Protein AF-A0A0B8PD62-F1 (afdb_monomer)

InterPro domains:
  IPR036866 Ribonuclease Z/Hydroxyacylglutathione hydrolase-like [G3DSA:3.60.15.10] (1-89)

Secondary structure (DSSP, 8-state):
--HHHHHHHHHHTT-SSB---S-SSS--SSS-TTHHHHHHHHHHHHTT--B--PPTT----SSS--GGGGS-THHHHHT-SSSSTTSSS--

Organism: NCBI:txid1481914

Foldseek 3Di:
DQLLVLLVVCVVVVHQADEDDPADPDDPDDDDRCVSVVVNLVNCVVVVHHYFAADPPDDADPPCGDPNRSDSVVVVVVVDDPDPVVPPPDD

pLDDT: mean 87.22, std 15.07, range [41.88, 98.62]

Solvent-accessible surface area (backbone atoms only — not comparable to full-atom values): 6006 Å² total; per-residue (Å²): 130,58,41,58,56,52,49,48,52,40,58,77,68,65,56,82,64,45,70,84,73,99,65,77,80,70,92,84,65,93,64,64,70,58,54,58,56,55,43,29,50,53,43,20,61,79,66,76,44,50,58,38,44,56,59,93,91,57,87,80,54,89,86,67,70,54,76,75,25,61,42,72,62,70,64,59,61,68,72,63,84,72,86,75,74,74,72,82,81,79,131

Nearest PDB structures (foldseek):
  1iv0-assembly1_A  TM=4.648E-01  e=3.394E+00  Thermus thermophilus
  8tpu-assembly1_SP  TM=5.152E-01  e=7.096E+00  Plasmodium falciparum 3D7
  8tom-assembly1_L  TM=2.886E-01  e=7.096E+00  Escherichia coli K-12
  8ag4-assembly1_B  TM=3.473E-01  e=7.588E+00  Homo sapiens

Structure (mmCIF, N/CA/C/O backbone):
data_AF-A0A0B8PD62-F1
#
_entry.id   AF-A0A0B8PD62-F1
#
loop_
_atom_site.group_PDB
_atom_site.id
_atom_site.type_symbol
_atom_site.label_atom_id
_atom_site.label_alt_id
_atom_site.label_comp_id
_atom_site.label_asym_id
_atom_site.label_entity_id
_atom_site.label_seq_id
_atom_site.pdbx_PDB_ins_code
_atom_site.Cartn_x
_atom_site.Cartn_y
_atom_site.Cartn_z
_atom_site.occupancy
_atom_site.B_iso_or_equiv
_atom_site.auth_seq_id
_atom_site.auth_comp_id
_atom_site.auth_asym_id
_atom_site.auth_atom_id
_atom_site.pdbx_PDB_model_num
ATOM 1 N N . MET A 1 1 ? 12.016 -2.554 2.598 1.00 89.50 1 MET A N 1
ATOM 2 C CA . MET A 1 1 ? 11.231 -3.398 3.527 1.00 89.50 1 MET A CA 1
ATOM 3 C C . MET A 1 1 ? 10.480 -4.413 2.685 1.00 89.50 1 MET A C 1
ATOM 5 O O . MET A 1 1 ? 10.050 -4.029 1.604 1.00 89.50 1 MET A O 1
ATOM 9 N N . MET A 1 2 ? 10.370 -5.674 3.114 1.00 95.44 2 MET A N 1
ATOM 10 C CA . MET A 1 2 ? 9.572 -6.655 2.364 1.00 95.44 2 MET A CA 1
ATOM 11 C C . MET A 1 2 ? 8.076 -6.306 2.453 1.00 95.44 2 MET A C 1
ATOM 13 O O . MET A 1 2 ? 7.658 -5.794 3.497 1.00 95.44 2 MET A O 1
ATOM 17 N N . PRO A 1 3 ? 7.259 -6.601 1.426 1.00 97.12 3 PRO A N 1
ATOM 18 C CA . PRO A 1 3 ? 5.828 -6.287 1.426 1.00 97.12 3 PRO A CA 1
ATOM 19 C C . PRO A 1 3 ? 5.086 -6.764 2.683 1.00 97.12 3 PRO A C 1
ATOM 21 O O . PRO A 1 3 ? 4.328 -6.012 3.293 1.00 97.12 3 PRO A O 1
ATOM 24 N N . GLU A 1 4 ? 5.368 -7.984 3.138 1.00 98.31 4 GLU A N 1
ATOM 25 C CA . GLU A 1 4 ? 4.744 -8.584 4.319 1.00 98.31 4 GLU A CA 1
ATOM 26 C C . GLU A 1 4 ? 5.119 -7.835 5.608 1.00 98.31 4 GLU A C 1
ATOM 28 O O . GLU A 1 4 ? 4.294 -7.677 6.508 1.00 98.31 4 GLU A O 1
ATOM 33 N N . GLN A 1 5 ? 6.355 -7.333 5.687 1.00 98.25 5 GLN A N 1
ATOM 34 C CA . GLN A 1 5 ? 6.824 -6.521 6.812 1.00 98.25 5 GLN A CA 1
ATOM 35 C C . GLN A 1 5 ? 6.168 -5.136 6.806 1.00 98.25 5 GLN A C 1
ATOM 37 O O . GLN A 1 5 ? 5.856 -4.610 7.869 1.00 98.25 5 GLN A O 1
ATOM 42 N N . SER A 1 6 ? 5.913 -4.555 5.630 1.00 98.06 6 SER A N 1
ATOM 43 C CA . SER A 1 6 ? 5.185 -3.285 5.519 1.00 98.06 6 SER A CA 1
ATOM 44 C C . SER A 1 6 ? 3.728 -3.420 5.959 1.00 98.06 6 SER A C 1
ATOM 46 O O . SER A 1 6 ? 3.224 -2.546 6.663 1.00 98.06 6 SER A O 1
ATOM 48 N N . VAL A 1 7 ? 3.076 -4.541 5.631 1.00 98.38 7 VAL A N 1
ATOM 49 C CA . VAL A 1 7 ? 1.740 -4.866 6.158 1.00 98.38 7 VAL A CA 1
ATOM 50 C C . VAL A 1 7 ? 1.778 -5.041 7.678 1.00 98.38 7 VAL A C 1
ATOM 52 O O . VAL A 1 7 ? 0.908 -4.518 8.371 1.00 98.38 7 VAL A O 1
ATOM 55 N N . GLN A 1 8 ? 2.795 -5.719 8.220 1.00 98.50 8 GLN A N 1
ATOM 56 C CA . GLN A 1 8 ? 2.960 -5.837 9.673 1.00 98.50 8 GLN A CA 1
ATOM 57 C C . GLN A 1 8 ? 3.123 -4.463 10.339 1.00 98.50 8 GLN A C 1
ATOM 59 O O . GLN A 1 8 ? 2.412 -4.164 11.292 1.00 98.50 8 GLN A O 1
ATOM 64 N N . ALA A 1 9 ? 3.978 -3.596 9.795 1.00 98.44 9 ALA A N 1
ATOM 65 C CA . ALA A 1 9 ? 4.183 -2.251 10.326 1.00 98.44 9 ALA A CA 1
ATOM 66 C C .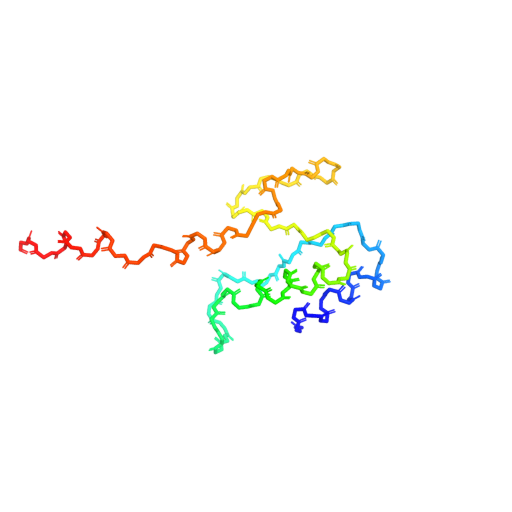 ALA A 1 9 ? 2.887 -1.418 10.323 1.00 98.44 9 ALA A C 1
ATOM 68 O O . ALA A 1 9 ? 2.619 -0.684 11.271 1.00 98.44 9 ALA A O 1
ATOM 69 N N . HIS A 1 10 ? 2.048 -1.553 9.291 1.00 98.38 10 HIS A N 1
ATOM 70 C CA . HIS A 1 10 ? 0.733 -0.911 9.253 1.00 98.38 10 HIS A CA 1
ATOM 71 C C . HIS A 1 10 ? -0.182 -1.368 10.405 1.00 98.38 10 HIS A C 1
ATOM 73 O O . HIS A 1 10 ? -0.843 -0.534 11.032 1.00 98.38 10 HIS A O 1
ATOM 79 N N . ILE A 1 11 ? -0.197 -2.674 10.699 1.00 98.44 11 ILE A N 1
ATOM 80 C CA . ILE A 1 11 ? -0.966 -3.258 11.809 1.00 98.44 11 ILE A CA 1
ATOM 81 C C . ILE A 1 11 ? -0.441 -2.742 13.151 1.00 98.44 11 ILE A C 1
ATOM 83 O O . ILE A 1 11 ? -1.229 -2.302 13.989 1.00 98.44 11 ILE A O 1
ATOM 87 N N . ASP A 1 12 ? 0.880 -2.738 13.337 1.00 98.62 12 ASP A N 1
ATOM 88 C CA . ASP A 1 12 ? 1.525 -2.284 14.574 1.00 98.62 12 ASP A CA 1
ATOM 89 C C . ASP A 1 12 ? 1.200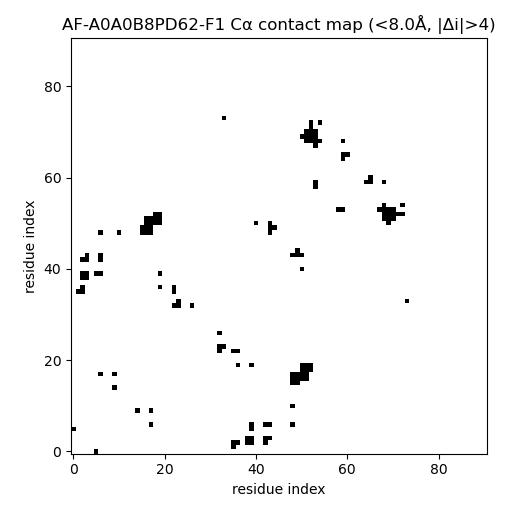 -0.810 14.872 1.00 98.62 12 ASP A C 1
ATOM 91 O O . ASP A 1 12 ? 0.971 -0.426 16.021 1.00 98.62 12 ASP A O 1
ATOM 95 N N . LEU A 1 13 ? 1.097 0.010 13.821 1.00 98.12 13 LEU A N 1
ATOM 96 C CA . LEU A 1 13 ? 0.712 1.421 13.898 1.00 98.12 13 LEU A CA 1
ATOM 97 C C . LEU A 1 13 ? -0.802 1.652 14.011 1.00 98.12 13 LEU A C 1
ATOM 99 O O . LEU A 1 13 ? -1.230 2.801 14.129 1.00 98.12 13 LEU A O 1
ATOM 103 N N . LYS A 1 14 ? -1.618 0.589 13.989 1.00 97.94 14 LYS A N 1
ATOM 104 C CA . LYS A 1 14 ? -3.090 0.654 14.022 1.00 97.94 14 LYS A CA 1
ATOM 105 C C . LYS A 1 14 ? -3.659 1.552 12.917 1.00 97.94 14 LYS A C 1
ATOM 107 O O . LYS A 1 14 ? -4.580 2.340 13.148 1.00 97.94 14 LYS A O 1
ATOM 112 N N . GLY A 1 15 ? -3.078 1.464 11.721 1.00 95.75 15 GLY A N 1
ATOM 113 C CA . GLY A 1 15 ? -3.549 2.218 10.566 1.00 95.75 15 GLY A CA 1
ATOM 114 C C . GLY A 1 15 ? -4.966 1.809 10.147 1.00 95.75 15 GLY A C 1
ATOM 115 O O . GLY A 1 15 ? -5.403 0.689 10.392 1.00 95.75 15 GLY A O 1
ATOM 116 N N . LYS A 1 16 ? -5.695 2.734 9.509 1.00 94.31 16 LYS A N 1
ATOM 117 C CA . LYS A 1 16 ? -7.045 2.462 8.975 1.00 94.31 16 LYS A CA 1
ATOM 118 C C . LYS A 1 16 ? -7.010 1.874 7.565 1.00 94.31 16 LYS A C 1
ATOM 120 O O . LYS A 1 16 ? -7.728 0.928 7.280 1.00 94.31 16 LYS A O 1
ATOM 125 N N . ALA A 1 17 ? -6.168 2.443 6.705 1.00 94.62 17 ALA A N 1
ATOM 126 C CA . ALA A 1 17 ? -5.926 1.976 5.347 1.00 94.62 17 ALA A CA 1
ATOM 127 C C . ALA A 1 17 ? -4.433 2.085 5.020 1.00 94.62 17 ALA A C 1
ATOM 129 O O . ALA A 1 17 ? -3.739 2.967 5.535 1.00 94.62 17 ALA A O 1
ATOM 130 N N . MET A 1 18 ? -3.935 1.171 4.194 1.00 95.94 18 MET A N 1
ATOM 131 C CA . MET A 1 18 ? -2.537 1.089 3.791 1.00 95.94 18 MET A CA 1
ATOM 132 C C . MET A 1 18 ? -2.393 1.512 2.332 1.00 95.94 18 MET A C 1
ATOM 134 O O . MET A 1 18 ? -2.947 0.866 1.452 1.00 95.94 18 MET A O 1
ATOM 138 N N . LEU A 1 19 ? -1.609 2.559 2.080 1.00 95.19 19 LEU A N 1
ATOM 139 C CA . LEU A 1 19 ? -1.177 2.958 0.74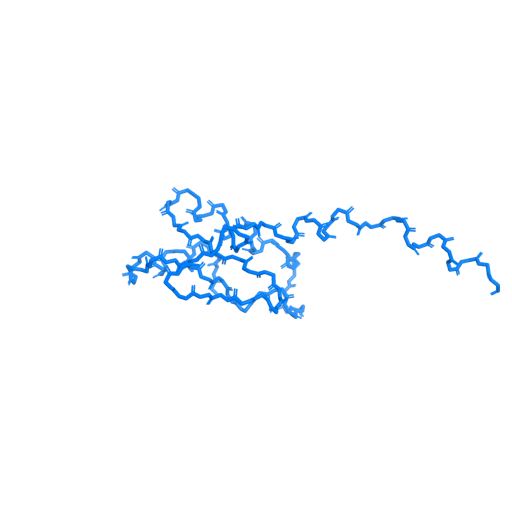2 1.00 95.19 19 LEU A CA 1
ATOM 140 C C . LEU A 1 19 ? 0.294 2.543 0.567 1.00 95.19 19 LEU A C 1
ATOM 142 O O . LEU A 1 19 ? 1.150 3.133 1.233 1.00 95.19 19 LEU A O 1
ATOM 146 N N . PRO A 1 20 ? 0.617 1.535 -0.265 1.00 94.44 20 PRO A N 1
ATOM 147 C CA . PRO A 1 20 ? 2.000 1.213 -0.569 1.00 94.44 20 PRO A CA 1
ATOM 148 C C . PRO A 1 20 ? 2.619 2.344 -1.400 1.00 94.44 20 PRO A C 1
ATOM 150 O O . PRO A 1 20 ? 1.969 2.938 -2.260 1.00 94.44 20 PRO A O 1
ATOM 153 N N . ILE A 1 21 ? 3.879 2.649 -1.101 1.00 92.44 21 ILE A N 1
ATOM 154 C CA . ILE A 1 21 ? 4.691 3.644 -1.805 1.00 92.44 21 ILE A CA 1
ATOM 155 C C . ILE A 1 21 ? 6.052 3.037 -2.144 1.00 92.44 21 ILE A C 1
ATOM 157 O O . ILE A 1 21 ? 6.390 1.948 -1.678 1.00 92.44 21 ILE A O 1
ATOM 161 N N . HIS A 1 22 ? 6.868 3.784 -2.894 1.00 90.31 22 HIS A N 1
ATOM 162 C CA . HIS A 1 22 ? 8.225 3.372 -3.268 1.00 90.31 22 HIS A CA 1
ATOM 163 C C . HIS A 1 22 ? 8.244 2.067 -4.095 1.00 90.31 22 HIS A C 1
ATOM 165 O O . HIS A 1 22 ? 9.166 1.256 -4.011 1.00 90.31 22 HIS A O 1
ATOM 171 N N . ASN A 1 23 ? 7.210 1.875 -4.913 1.00 88.69 23 ASN A N 1
ATOM 172 C CA . ASN A 1 23 ? 7.029 0.747 -5.818 1.00 88.69 23 ASN A CA 1
ATOM 173 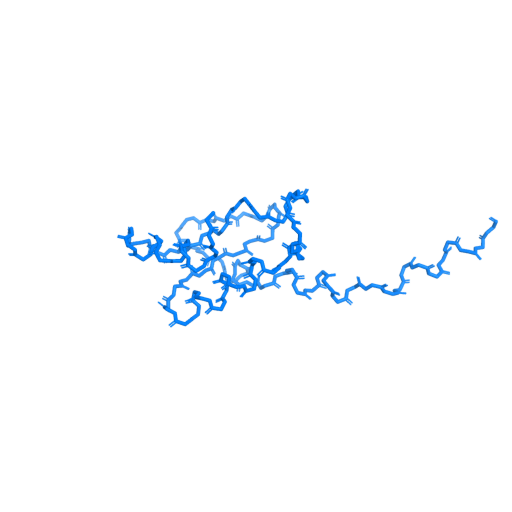C C . ASN A 1 23 ? 6.764 1.253 -7.244 1.00 88.69 23 ASN A C 1
ATOM 175 O O . ASN A 1 23 ? 6.277 2.365 -7.427 1.00 88.69 23 ASN A O 1
ATOM 179 N N . SER A 1 24 ? 7.043 0.417 -8.246 1.00 87.31 24 SER A N 1
ATOM 180 C CA . SER A 1 24 ? 6.556 0.574 -9.630 1.00 87.31 24 SER A CA 1
ATOM 181 C C . SER A 1 24 ? 7.010 1.822 -10.412 1.00 87.31 24 SER A C 1
ATOM 183 O O . SER A 1 24 ? 6.553 2.005 -11.535 1.00 87.31 24 SER A O 1
ATOM 185 N N . THR A 1 25 ? 7.900 2.662 -9.867 1.00 86.62 25 THR A N 1
ATOM 186 C CA . THR A 1 25 ? 8.409 3.869 -10.554 1.00 86.62 25 THR A CA 1
ATOM 187 C C . THR A 1 25 ? 9.771 3.666 -11.223 1.00 86.62 25 THR A C 1
ATOM 189 O O . THR A 1 25 ? 10.004 4.202 -12.301 1.00 86.62 25 THR A O 1
ATOM 192 N N . PHE A 1 26 ? 10.680 2.919 -10.590 1.00 88.62 26 PHE A N 1
ATOM 193 C CA . PHE A 1 26 ? 12.055 2.725 -11.062 1.00 88.62 26 PHE A CA 1
ATOM 194 C C . PHE A 1 26 ? 12.457 1.255 -10.974 1.00 88.62 26 PHE A C 1
ATOM 196 O O . PHE A 1 26 ? 12.073 0.565 -10.026 1.00 88.62 26 PHE A O 1
ATOM 203 N N . 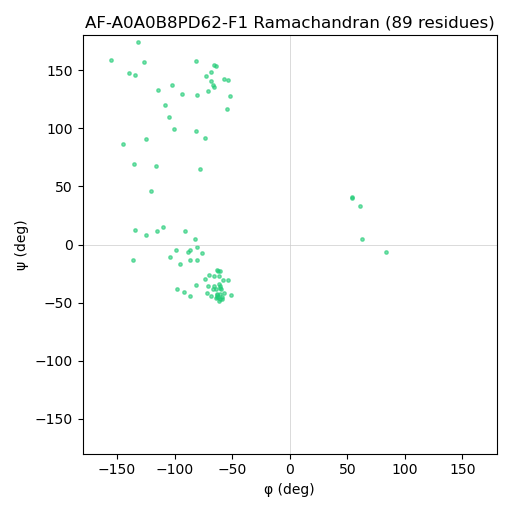ASP A 1 27 ? 13.270 0.812 -11.930 1.00 88.12 27 ASP A N 1
ATOM 204 C CA . ASP A 1 27 ? 13.916 -0.496 -11.902 1.00 88.12 27 ASP A CA 1
ATOM 205 C C . ASP A 1 27 ? 15.170 -0.437 -11.017 1.00 88.12 27 ASP A C 1
ATOM 207 O O . ASP A 1 27 ? 16.218 0.073 -11.412 1.00 88.12 27 ASP A O 1
ATOM 211 N N . LEU A 1 28 ? 15.015 -0.874 -9.767 1.00 89.31 28 LEU A N 1
ATOM 212 C CA . LEU A 1 28 ? 16.059 -0.847 -8.737 1.00 89.31 28 LEU A CA 1
ATOM 213 C C . LEU A 1 28 ? 16.303 -2.234 -8.120 1.00 89.31 28 LEU A C 1
ATOM 215 O O . LEU A 1 28 ? 16.981 -2.339 -7.097 1.00 89.31 28 LEU A O 1
ATOM 219 N N . SER A 1 29 ? 15.700 -3.288 -8.675 1.00 87.44 29 SER A N 1
ATOM 220 C CA . SER A 1 29 ? 15.698 -4.632 -8.093 1.00 87.44 29 SER A CA 1
ATOM 221 C C . SER A 1 29 ? 15.485 -5.696 -9.168 1.00 87.44 29 SER A C 1
ATOM 223 O O . SER A 1 29 ? 14.949 -5.415 -10.226 1.00 87.44 29 SER A O 1
ATOM 225 N N . VAL A 1 30 ? 15.887 -6.934 -8.882 1.00 90.38 30 VAL A N 1
ATOM 226 C CA . VAL A 1 30 ? 15.879 -8.048 -9.850 1.00 90.38 30 VAL A CA 1
ATOM 227 C C . VAL A 1 30 ? 14.518 -8.723 -10.038 1.00 90.38 30 VAL A C 1
ATOM 229 O O . VAL A 1 30 ? 14.368 -9.541 -10.940 1.00 90.38 30 VAL A O 1
ATOM 232 N N . HIS A 1 31 ? 13.553 -8.457 -9.160 1.00 89.88 31 HIS A N 1
ATOM 233 C CA . HIS A 1 31 ? 12.210 -9.017 -9.283 1.00 89.88 31 HIS A CA 1
ATOM 234 C C . HIS A 1 31 ? 11.375 -8.203 -10.272 1.00 89.88 31 HIS A C 1
ATOM 236 O O . HIS A 1 31 ? 11.606 -7.007 -10.460 1.00 89.88 31 HIS A O 1
ATOM 242 N N . ASP A 1 32 ? 10.335 -8.822 -10.827 1.00 92.38 32 ASP A N 1
ATOM 243 C CA . ASP A 1 32 ? 9.366 -8.103 -11.644 1.00 92.38 32 ASP A CA 1
ATOM 244 C C . ASP A 1 32 ? 8.797 -6.898 -10.884 1.00 92.38 32 ASP A C 1
ATOM 246 O O . ASP A 1 32 ? 8.530 -6.948 -9.678 1.00 92.38 32 ASP A O 1
ATOM 250 N N . TRP A 1 33 ? 8.586 -5.790 -11.589 1.00 91.88 33 TRP A N 1
ATOM 251 C CA . TRP A 1 33 ? 8.189 -4.520 -10.971 1.00 91.88 33 TRP A CA 1
ATOM 252 C C . TRP A 1 33 ? 6.845 -4.588 -10.217 1.00 91.88 33 TRP A C 1
ATOM 254 O O . TRP A 1 33 ? 6.585 -3.761 -9.337 1.00 91.88 33 TRP A O 1
ATOM 264 N N . PHE A 1 34 ? 5.983 -5.550 -10.568 1.00 93.06 34 PHE A N 1
ATOM 265 C CA . PHE A 1 34 ? 4.650 -5.748 -9.992 1.00 93.06 34 PHE A CA 1
ATOM 266 C C . PHE A 1 34 ? 4.615 -6.784 -8.854 1.00 93.06 34 PHE A C 1
ATOM 268 O O . PHE A 1 34 ? 3.666 -6.785 -8.068 1.00 93.06 34 PHE A O 1
ATOM 275 N N . GLU A 1 35 ? 5.646 -7.626 -8.715 1.00 94.50 35 GLU A N 1
ATOM 276 C CA . GLU A 1 35 ? 5.711 -8.694 -7.703 1.00 94.50 35 GLU A CA 1
ATOM 277 C C . GLU A 1 35 ? 5.551 -8.166 -6.260 1.00 94.50 35 GLU A C 1
ATOM 279 O O . GLU A 1 35 ? 4.757 -8.739 -5.502 1.00 94.50 35 GLU A O 1
ATOM 284 N N . PRO A 1 36 ? 6.157 -7.023 -5.867 1.00 94.88 36 PRO A N 1
ATOM 285 C CA . PRO A 1 36 ? 5.932 -6.449 -4.542 1.00 94.88 36 PRO A CA 1
ATOM 286 C C . PRO A 1 36 ? 4.475 -6.056 -4.267 1.00 94.88 36 PRO A C 1
ATOM 288 O O . PRO A 1 36 ? 4.015 -6.173 -3.129 1.00 94.88 36 PRO A O 1
ATOM 291 N N . LEU A 1 37 ? 3.739 -5.599 -5.287 1.00 95.56 37 LEU A N 1
ATOM 292 C CA . LEU A 1 37 ? 2.334 -5.207 -5.149 1.00 95.56 37 LEU A CA 1
ATOM 293 C C . LEU A 1 37 ? 1.428 -6.428 -4.968 1.00 95.56 37 LEU A C 1
ATOM 295 O O . LEU A 1 37 ? 0.558 -6.413 -4.096 1.00 95.56 37 LEU A O 1
ATOM 299 N N . ASP A 1 38 ? 1.660 -7.507 -5.719 1.00 96.19 38 ASP A N 1
ATOM 300 C CA . ASP A 1 38 ? 0.907 -8.757 -5.553 1.00 96.19 38 ASP A CA 1
ATOM 301 C C . ASP A 1 38 ? 1.137 -9.394 -4.178 1.00 96.19 38 ASP A C 1
ATOM 303 O O . ASP A 1 38 ? 0.197 -9.891 -3.543 1.00 96.19 38 ASP A O 1
ATOM 307 N N . ARG A 1 39 ? 2.371 -9.324 -3.675 1.00 97.38 39 ARG A N 1
ATOM 308 C CA . ARG A 1 39 ? 2.714 -9.789 -2.328 1.00 97.38 39 ARG A CA 1
ATOM 309 C C . ARG A 1 39 ? 2.092 -8.931 -1.237 1.00 97.38 39 ARG A C 1
ATOM 311 O O . ARG A 1 39 ? 1.514 -9.478 -0.298 1.00 97.38 39 ARG A O 1
ATOM 318 N N . ALA A 1 40 ? 2.139 -7.605 -1.377 1.00 97.44 40 ALA A N 1
ATOM 319 C CA . ALA A 1 40 ? 1.466 -6.692 -0.455 1.00 97.44 40 ALA A CA 1
ATOM 320 C C . ALA A 1 40 ? -0.046 -6.957 -0.414 1.00 97.44 40 ALA A C 1
ATOM 322 O O . ALA A 1 40 ? -0.618 -7.045 0.672 1.00 97.44 40 ALA A O 1
ATOM 323 N N . LEU A 1 41 ? -0.681 -7.140 -1.577 1.00 97.19 41 LEU A N 1
ATOM 324 C CA . LEU A 1 41 ? -2.107 -7.446 -1.689 1.00 97.19 41 LEU A CA 1
ATOM 325 C C . LEU A 1 41 ? -2.463 -8.764 -0.997 1.00 97.19 41 LEU A C 1
ATOM 327 O O . LEU A 1 41 ? -3.382 -8.794 -0.180 1.00 97.19 41 LEU A O 1
ATOM 331 N N . SER A 1 42 ? -1.706 -9.828 -1.265 1.00 97.94 42 SER A N 1
ATOM 332 C CA . SER A 1 42 ? -1.926 -11.142 -0.649 1.00 97.94 42 SER A CA 1
ATOM 333 C C . SER A 1 42 ? -1.758 -11.086 0.875 1.00 97.94 42 SER A C 1
ATOM 335 O O . SER A 1 42 ? -2.599 -11.586 1.628 1.00 97.94 42 SER A O 1
ATOM 337 N N . ALA A 1 43 ? -0.705 -10.416 1.352 1.00 98.25 43 ALA A N 1
ATOM 338 C CA . ALA A 1 43 ? -0.453 -10.233 2.776 1.00 98.25 43 ALA A CA 1
ATOM 339 C 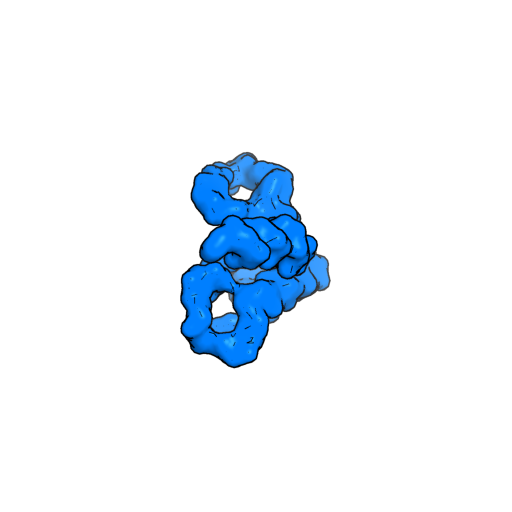C . ALA A 1 43 ? -1.558 -9.409 3.454 1.00 98.25 43 ALA A C 1
ATOM 341 O O . ALA A 1 43 ? -2.035 -9.796 4.523 1.00 98.25 43 ALA A O 1
ATOM 342 N N . ALA A 1 44 ? -2.006 -8.320 2.825 1.00 97.94 44 ALA A N 1
ATOM 343 C CA . ALA A 1 44 ? -3.076 -7.477 3.342 1.00 97.94 44 ALA A CA 1
ATOM 344 C C . ALA A 1 44 ? -4.409 -8.235 3.435 1.00 97.94 44 ALA A C 1
ATOM 346 O O . ALA A 1 44 ? -5.053 -8.200 4.483 1.00 97.94 44 ALA A O 1
ATOM 347 N N . GLN A 1 45 ? -4.776 -8.997 2.398 1.00 97.06 45 GLN A N 1
ATOM 348 C CA . GLN A 1 45 ? -5.976 -9.841 2.397 1.00 97.06 45 GLN A CA 1
ATOM 349 C C . GLN A 1 45 ? -5.945 -10.877 3.525 1.00 97.06 45 GLN A C 1
ATOM 351 O O . GLN A 1 45 ? -6.905 -10.993 4.283 1.00 97.06 45 GLN A O 1
ATOM 356 N N . SER A 1 46 ? -4.819 -11.580 3.695 1.00 98.06 46 SER A N 1
ATOM 357 C CA . SER A 1 46 ? -4.673 -12.605 4.742 1.00 98.06 46 SER A CA 1
ATOM 358 C C . SER A 1 46 ? -4.777 -12.057 6.172 1.00 98.06 46 SER A C 1
ATOM 360 O O . SER A 1 46 ? -5.075 -12.804 7.101 1.00 98.06 46 SER A O 1
ATOM 362 N N . ARG A 1 47 ? -4.533 -10.753 6.357 1.00 97.88 47 ARG A N 1
ATOM 363 C CA . ARG A 1 47 ? -4.488 -10.078 7.664 1.00 97.88 47 ARG A CA 1
ATOM 364 C C . ARG A 1 47 ? -5.595 -9.041 7.843 1.00 97.88 47 ARG A C 1
ATOM 366 O O . ARG A 1 47 ? -5.548 -8.272 8.797 1.00 97.88 47 ARG A O 1
ATOM 373 N N . ASN A 1 48 ? -6.579 -9.032 6.943 1.00 96.69 48 ASN A N 1
ATOM 374 C CA . ASN A 1 48 ? -7.713 -8.110 6.954 1.00 96.69 48 ASN A CA 1
ATOM 375 C C . ASN A 1 48 ? -7.300 -6.622 7.005 1.00 96.69 48 ASN A C 1
ATOM 377 O O . ASN A 1 48 ? -7.893 -5.818 7.722 1.00 96.69 48 ASN A O 1
ATOM 381 N N . VAL A 1 49 ? -6.252 -6.264 6.259 1.00 97.44 49 VAL A N 1
ATOM 382 C CA . VAL A 1 49 ? -5.785 -4.882 6.094 1.00 97.44 49 VAL A CA 1
ATOM 383 C C . VAL A 1 49 ? -6.422 -4.277 4.848 1.00 97.44 49 VAL A C 1
ATOM 385 O O . VAL A 1 49 ? -6.348 -4.852 3.761 1.00 97.44 49 VAL A O 1
ATOM 388 N N . GLN A 1 50 ? -7.006 -3.085 4.988 1.00 95.38 50 GLN A N 1
ATOM 389 C CA . GLN A 1 50 ? -7.545 -2.331 3.859 1.00 95.38 50 GLN A CA 1
ATOM 390 C C . GLN A 1 50 ? -6.400 -1.730 3.032 1.00 95.38 50 GLN A C 1
ATOM 392 O O . GLN A 1 50 ? -5.926 -0.628 3.309 1.00 95.38 50 GLN A O 1
ATOM 397 N N . LEU A 1 51 ? -5.943 -2.459 2.014 1.00 96.12 51 LEU A N 1
ATOM 398 C CA . LEU A 1 51 ? -4.947 -1.968 1.065 1.00 96.12 51 LEU A CA 1
ATOM 399 C C . LEU A 1 51 ? -5.615 -1.087 0.003 1.00 96.12 51 LEU A C 1
ATOM 401 O O . LEU A 1 51 ? -6.579 -1.500 -0.641 1.00 96.12 51 LEU A O 1
ATOM 405 N N . VAL A 1 52 ? -5.074 0.109 -0.204 1.00 95.88 52 VAL A N 1
ATOM 406 C CA . VAL A 1 52 ? -5.469 1.022 -1.275 1.00 95.88 52 VAL A CA 1
ATOM 407 C C . VAL A 1 52 ? -4.319 1.190 -2.259 1.00 95.88 52 VAL A C 1
ATOM 409 O O . VAL A 1 52 ? -3.175 1.387 -1.877 1.00 95.88 52 VAL A O 1
ATOM 412 N N . THR A 1 53 ? -4.626 1.095 -3.541 1.00 95.19 53 THR A N 1
ATOM 413 C CA . THR A 1 53 ? -3.717 1.178 -4.680 1.00 95.19 53 THR A CA 1
ATOM 414 C C . THR A 1 53 ? -4.344 2.074 -5.756 1.00 95.19 53 THR A C 1
ATOM 416 O O . THR A 1 53 ? -4.770 1.589 -6.800 1.00 95.19 53 THR A O 1
ATOM 419 N N . PRO A 1 54 ? -4.464 3.394 -5.509 1.00 93.88 54 PRO A N 1
ATOM 420 C CA . PRO A 1 54 ? -4.909 4.326 -6.538 1.00 93.88 54 PRO A CA 1
ATOM 421 C C . PRO A 1 54 ? -3.989 4.231 -7.760 1.00 93.88 54 PRO A C 1
ATOM 423 O O . PRO A 1 54 ? -2.774 4.063 -7.616 1.00 93.88 54 PRO A O 1
ATOM 426 N N . ILE A 1 55 ? -4.558 4.347 -8.961 1.00 91.88 55 ILE A N 1
ATOM 427 C CA . ILE A 1 55 ? -3.734 4.479 -10.166 1.00 91.88 55 ILE A CA 1
ATOM 428 C C . ILE A 1 55 ? -2.970 5.809 -10.114 1.00 91.88 55 ILE A C 1
ATOM 430 O O . ILE A 1 55 ? -3.399 6.765 -9.460 1.00 91.88 55 ILE A O 1
ATOM 434 N N . PHE A 1 56 ? -1.826 5.889 -10.792 1.00 89.44 56 PHE A N 1
ATOM 435 C CA . PHE A 1 56 ? -1.034 7.115 -10.841 1.00 89.44 56 PHE A CA 1
ATOM 436 C C . PHE A 1 56 ? -1.886 8.325 -11.257 1.00 89.44 56 PHE A C 1
ATOM 438 O O . PHE A 1 56 ? -2.592 8.294 -12.262 1.00 89.44 56 PHE A O 1
ATOM 445 N N . GLY A 1 57 ? -1.827 9.392 -10.454 1.00 90.81 57 GLY A N 1
ATOM 446 C CA . GLY A 1 57 ? -2.600 10.620 -10.664 1.00 90.81 57 GLY A CA 1
ATOM 447 C C . GLY A 1 57 ? -4.035 10.598 -10.120 1.00 90.81 57 GLY A C 1
ATOM 448 O O . GLY A 1 57 ? -4.686 11.641 -10.112 1.00 90.81 57 GLY A O 1
ATOM 449 N N . GLN A 1 58 ? -4.536 9.463 -9.623 1.00 91.75 58 GLN A N 1
ATOM 450 C CA . GLN A 1 58 ? -5.866 9.398 -9.019 1.00 91.75 58 GLN A CA 1
ATOM 451 C C . GLN A 1 58 ? -5.901 10.118 -7.663 1.00 91.75 58 GLN A C 1
ATOM 453 O O . GLN A 1 58 ? -5.075 9.881 -6.781 1.00 91.75 58 GLN A O 1
ATOM 458 N N . MET A 1 59 ? -6.914 10.966 -7.472 1.00 90.81 59 MET A N 1
ATOM 459 C CA . MET A 1 59 ? -7.179 11.630 -6.195 1.00 90.81 59 MET A CA 1
ATOM 460 C C . MET A 1 59 ? -7.592 10.614 -5.117 1.00 90.81 59 MET A C 1
ATOM 462 O O . MET A 1 59 ? -8.438 9.752 -5.362 1.00 90.81 59 MET A O 1
ATOM 466 N N . MET A 1 60 ? -7.034 10.752 -3.910 1.00 91.12 60 MET A N 1
ATOM 467 C CA . MET A 1 60 ? -7.299 9.860 -2.776 1.00 91.12 60 MET A CA 1
ATOM 468 C C . MET A 1 60 ? -7.781 10.671 -1.556 1.00 91.12 60 MET A C 1
ATOM 470 O O . MET A 1 60 ? -6.959 11.174 -0.784 1.00 91.12 60 MET A O 1
ATOM 474 N N . PRO A 1 61 ? -9.101 10.873 -1.393 1.00 91.88 61 PRO A N 1
ATOM 475 C CA . PRO A 1 61 ? -9.653 11.521 -0.207 1.00 91.88 61 PRO A CA 1
ATOM 476 C C . PRO A 1 61 ? -9.447 10.650 1.042 1.00 91.88 61 PRO A C 1
ATOM 478 O O . PRO A 1 61 ? -9.657 9.441 1.022 1.00 91.88 61 PRO A O 1
ATOM 481 N N . VAL A 1 62 ? -9.063 11.277 2.156 1.00 87.06 62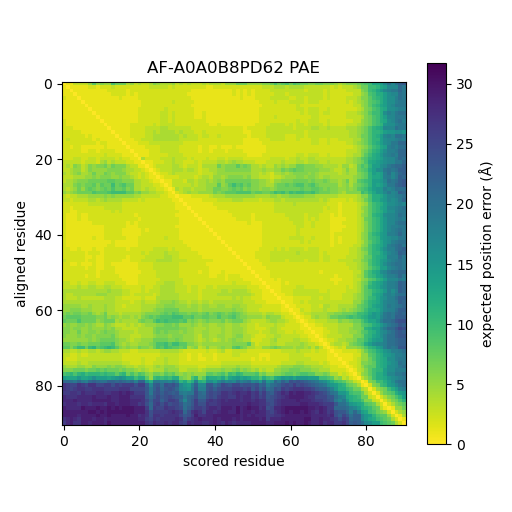 VAL A 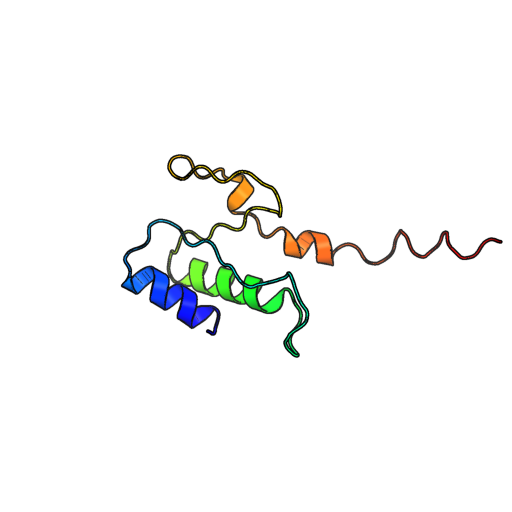N 1
ATOM 482 C CA . VAL A 1 62 ? -8.696 10.564 3.398 1.00 87.06 62 VAL A CA 1
ATOM 483 C C . VAL A 1 62 ? -9.909 9.976 4.129 1.00 87.06 62 VAL A C 1
ATOM 485 O O . VAL A 1 62 ? -9.778 8.982 4.838 1.00 87.06 62 VAL A O 1
ATOM 488 N N . GLN A 1 63 ? -11.077 10.605 3.997 1.00 87.88 63 GLN A N 1
ATOM 489 C CA . GLN A 1 63 ? -12.295 10.209 4.717 1.00 87.88 63 GLN A CA 1
ATOM 490 C C . GLN A 1 63 ? -13.138 9.215 3.914 1.00 87.88 63 GLN A C 1
ATOM 492 O O . GLN A 1 63 ? -13.583 8.216 4.472 1.00 87.88 63 GLN A O 1
ATOM 497 N N . ASP A 1 64 ? -13.262 9.438 2.605 1.00 88.69 64 ASP A N 1
ATOM 498 C CA . ASP A 1 64 ? -14.149 8.673 1.726 1.00 88.69 64 ASP A CA 1
ATOM 499 C C . ASP A 1 64 ? -13.349 7.905 0.674 1.00 88.69 64 ASP A C 1
ATOM 501 O O . ASP A 1 64 ? -13.395 8.215 -0.517 1.00 88.69 64 ASP A O 1
ATOM 505 N N . ILE A 1 65 ? -12.575 6.912 1.126 1.00 90.19 65 ILE A N 1
ATOM 506 C CA . ILE A 1 65 ? -11.725 6.095 0.250 1.00 90.19 65 ILE A CA 1
ATOM 507 C C . ILE A 1 65 ? -12.582 5.498 -0.879 1.00 90.19 65 ILE A C 1
ATOM 509 O O . ILE A 1 65 ? -13.466 4.678 -0.609 1.00 90.19 65 ILE A O 1
ATOM 513 N N . PRO A 1 66 ? -12.323 5.853 -2.150 1.00 88.88 66 PRO A N 1
ATOM 514 C CA . PRO A 1 66 ? -13.146 5.390 -3.251 1.00 88.88 66 PRO A CA 1
ATOM 515 C C . PRO A 1 66 ? -12.883 3.907 -3.521 1.00 88.88 66 PRO A C 1
ATOM 517 O O . PRO A 1 66 ? -11.745 3.441 -3.456 1.00 88.88 66 PRO A O 1
ATOM 520 N N . ALA A 1 67 ? -13.924 3.166 -3.907 1.00 86.56 67 ALA A N 1
ATOM 521 C CA . ALA A 1 67 ? -13.796 1.749 -4.263 1.00 86.56 67 ALA A CA 1
ATOM 522 C C . ALA A 1 67 ? -12.798 1.520 -5.416 1.00 86.56 67 ALA A C 1
ATOM 524 O O . ALA A 1 67 ? -12.103 0.508 -5.451 1.00 86.56 67 ALA A O 1
ATOM 525 N N . SER A 1 68 ? -12.665 2.496 -6.321 1.00 85.81 68 SER A N 1
ATOM 526 C CA . SER A 1 68 ? -11.682 2.467 -7.410 1.00 85.81 68 SER A CA 1
ATOM 527 C C . SER A 1 68 ? -10.231 2.436 -6.925 1.00 85.81 68 SER A C 1
ATOM 529 O O . SER A 1 68 ? -9.367 1.966 -7.654 1.00 85.81 68 SER A O 1
ATOM 531 N N . ALA A 1 69 ? -9.947 2.890 -5.700 1.00 84.94 69 ALA A N 1
ATOM 532 C CA . ALA A 1 69 ? -8.617 2.811 -5.107 1.00 84.94 69 ALA A CA 1
ATOM 533 C C . ALA A 1 69 ? -8.310 1.437 -4.489 1.00 84.94 69 ALA A C 1
ATOM 535 O O . ALA A 1 69 ? -7.267 1.297 -3.876 1.00 84.94 69 ALA A O 1
ATOM 536 N N . GLN A 1 70 ? -9.170 0.421 -4.600 1.00 80.88 70 GLN A N 1
ATOM 537 C CA . GLN A 1 70 ? -8.916 -0.930 -4.059 1.00 80.88 70 GLN A CA 1
ATOM 538 C C . GLN A 1 70 ? -8.673 -1.972 -5.162 1.00 80.88 70 GLN A C 1
ATOM 540 O O . GLN A 1 70 ? -8.737 -3.177 -4.926 1.00 80.88 70 GLN A O 1
ATOM 545 N N . TYR A 1 71 ? -8.406 -1.509 -6.383 1.00 87.00 71 TYR A N 1
ATOM 546 C CA . TYR A 1 71 ? -8.252 -2.354 -7.557 1.00 87.00 71 TYR A CA 1
ATOM 547 C C . TYR A 1 71 ? -6.782 -2.564 -7.946 1.00 87.00 71 TYR A C 1
ATOM 549 O O . TYR A 1 71 ? -6.002 -1.619 -8.004 1.00 87.00 71 TYR A O 1
ATOM 557 N N . ALA A 1 72 ? -6.423 -3.805 -8.289 1.00 93.81 72 ALA A N 1
ATOM 558 C CA . ALA A 1 72 ? -5.069 -4.202 -8.673 1.00 93.81 72 ALA A CA 1
ATOM 559 C C . ALA A 1 72 ? -4.717 -3.807 -10.123 1.00 93.81 72 ALA A C 1
ATOM 561 O O . ALA A 1 72 ? -4.516 -4.669 -10.980 1.00 93.81 72 ALA A O 1
ATOM 562 N N . TRP A 1 73 ? -4.652 -2.502 -10.406 1.00 92.81 73 TRP A N 1
ATOM 563 C CA . TRP A 1 73 ? -4.485 -1.941 -11.758 1.00 92.81 73 TRP A CA 1
ATOM 564 C C . TRP A 1 73 ? -3.272 -2.486 -12.526 1.00 92.81 73 TRP A C 1
ATOM 566 O O . TRP A 1 73 ? -3.328 -2.612 -13.749 1.00 92.81 73 TRP A O 1
ATOM 576 N N . TRP A 1 74 ? -2.195 -2.865 -11.830 1.00 93.06 74 TRP A N 1
ATOM 577 C CA . TRP A 1 74 ? -0.986 -3.416 -12.452 1.00 93.06 74 TRP A CA 1
ATOM 578 C C . TRP A 1 74 ? -1.256 -4.721 -13.205 1.00 93.06 74 TRP A C 1
ATOM 580 O O . TRP A 1 74 ? -0.581 -5.007 -14.191 1.00 93.06 74 TRP A O 1
ATOM 590 N N . ARG A 1 75 ? -2.275 -5.487 -12.798 1.00 93.25 75 ARG A N 1
ATOM 591 C CA . ARG A 1 75 ? -2.651 -6.742 -13.461 1.00 93.25 75 ARG A CA 1
ATOM 592 C C . ARG A 1 75 ? -3.268 -6.526 -14.839 1.00 93.25 75 ARG A C 1
ATOM 594 O O . ARG A 1 75 ? -3.160 -7.413 -15.675 1.00 93.25 75 ARG A O 1
ATOM 601 N N . GLU A 1 76 ? -3.888 -5.377 -15.101 1.00 88.81 76 GLU A N 1
ATOM 602 C CA . GLU A 1 76 ? -4.411 -5.062 -16.440 1.00 88.81 76 GLU A CA 1
ATOM 603 C C . GLU A 1 76 ? -3.320 -4.549 -17.369 1.00 88.81 76 GLU A C 1
ATOM 605 O O . GLU A 1 76 ? -3.322 -4.885 -18.549 1.00 88.81 76 GLU A O 1
ATOM 610 N N . VAL A 1 77 ? -2.348 -3.805 -16.831 1.00 87.38 77 VAL A N 1
ATOM 611 C CA . VAL A 1 77 ? -1.173 -3.366 -17.598 1.00 87.38 77 VAL A CA 1
ATOM 612 C C . VAL A 1 77 ? -0.382 -4.579 -18.104 1.00 87.38 77 VAL A C 1
ATOM 614 O O . VAL A 1 77 ? 0.061 -4.588 -19.245 1.00 87.38 77 VAL A O 1
ATOM 617 N N . GLN A 1 78 ? -0.283 -5.645 -17.302 1.00 81.19 78 GLN A N 1
ATOM 618 C CA . GLN A 1 78 ? 0.355 -6.911 -17.697 1.00 81.19 78 GLN A CA 1
ATOM 619 C C . GLN A 1 78 ? -0.383 -7.660 -18.822 1.00 81.19 78 GLN A C 1
ATOM 621 O O . GLN A 1 78 ? 0.237 -8.404 -19.576 1.00 81.19 78 GLN A O 1
ATOM 626 N N . LYS A 1 79 ? -1.705 -7.482 -18.965 1.00 73.75 79 LYS A N 1
ATOM 627 C CA . LYS A 1 79 ? -2.496 -8.154 -20.014 1.00 73.75 79 LYS A CA 1
ATOM 628 C C . LYS A 1 79 ? -2.309 -7.545 -21.402 1.00 73.75 79 LYS A C 1
ATOM 630 O O . LYS A 1 79 ? -2.815 -8.113 -22.368 1.00 73.75 79 LYS A O 1
ATOM 635 N N . GLN A 1 80 ? -1.600 -6.425 -21.526 1.00 58.47 80 GLN A N 1
ATOM 636 C CA . GLN A 1 80 ? -1.251 -5.848 -22.820 1.00 58.47 80 GLN A CA 1
ATOM 637 C C . GLN A 1 80 ? 0.193 -6.190 -23.205 1.00 58.47 80 GLN A C 1
ATOM 639 O O . GLN A 1 80 ? 1.109 -5.506 -22.750 1.00 58.47 80 GLN A O 1
ATOM 644 N N . PRO A 1 81 ? 0.415 -7.205 -24.068 1.00 54.78 81 PRO A N 1
ATOM 645 C CA . PRO A 1 81 ? 1.685 -7.220 -24.789 1.00 54.78 81 PRO A CA 1
ATOM 646 C C . PRO A 1 81 ? 1.659 -7.517 -26.304 1.00 54.78 81 PRO A C 1
ATOM 648 O O . PRO A 1 81 ? 2.744 -7.711 -26.839 1.00 54.78 81 PRO A O 1
ATOM 651 N N . GLU A 1 82 ? 0.535 -7.523 -27.050 1.00 52.06 82 GLU A N 1
ATOM 652 C CA . GLU A 1 82 ? 0.614 -8.006 -28.459 1.00 52.06 82 GLU A CA 1
ATOM 653 C C . GLU A 1 82 ? -0.101 -7.237 -29.590 1.00 52.06 82 GLU A C 1
ATOM 655 O O . GLU A 1 82 ? 0.230 -7.472 -30.751 1.00 52.06 82 GLU A O 1
ATOM 660 N N . SER A 1 83 ? -1.009 -6.283 -29.347 1.00 50.44 83 SER A N 1
ATOM 661 C CA . SER A 1 83 ? -1.720 -5.630 -30.473 1.00 50.44 83 SER A CA 1
ATOM 662 C C . SER A 1 83 ? -1.013 -4.421 -31.096 1.00 50.44 83 SER A C 1
ATOM 664 O O . SER A 1 83 ? -1.406 -3.998 -32.180 1.00 50.44 83 SER A O 1
ATOM 666 N N . GLU A 1 84 ? 0.018 -3.854 -30.460 1.00 51.97 84 GLU A N 1
ATOM 667 C CA . GLU A 1 84 ? 0.647 -2.602 -30.929 1.00 51.97 84 GLU A CA 1
ATOM 668 C C . GLU A 1 84 ? 2.001 -2.789 -31.636 1.00 51.97 84 GLU A C 1
ATOM 670 O O . GLU A 1 84 ? 2.473 -1.873 -32.306 1.00 51.97 84 GLU A O 1
ATOM 675 N N . MET A 1 85 ? 2.611 -3.981 -31.590 1.00 48.88 85 MET A N 1
ATOM 676 C CA . MET A 1 85 ? 3.890 -4.235 -32.278 1.00 48.88 85 MET A CA 1
ATOM 677 C C . MET A 1 85 ? 3.758 -4.665 -33.753 1.00 48.88 85 MET A C 1
ATOM 679 O O . MET A 1 85 ? 4.771 -4.756 -34.444 1.00 48.88 85 MET A O 1
ATOM 683 N N . GLN A 1 86 ? 2.547 -4.876 -34.289 1.00 47.28 86 GLN A N 1
ATOM 684 C CA . GLN A 1 86 ? 2.359 -5.288 -35.694 1.00 47.28 86 GLN A CA 1
ATOM 685 C C . GLN A 1 86 ? 2.242 -4.135 -36.709 1.00 47.28 86 GL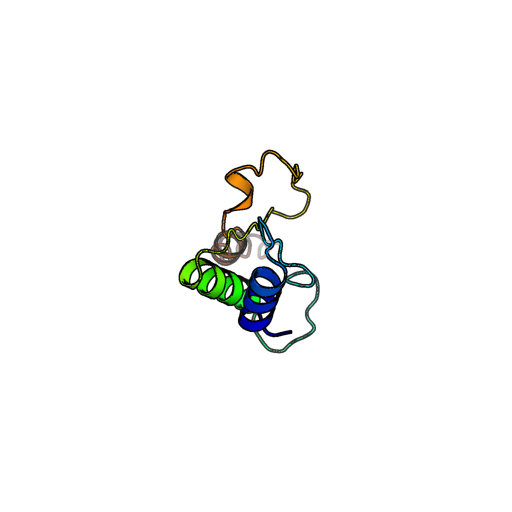N A C 1
ATOM 687 O O . GLN A 1 86 ? 2.275 -4.390 -37.910 1.00 47.28 86 GLN A O 1
ATOM 692 N N . THR A 1 87 ? 2.176 -2.866 -36.292 1.00 49.66 87 THR A N 1
ATOM 693 C CA . THR A 1 87 ? 2.073 -1.730 -37.237 1.00 49.66 87 THR A CA 1
ATOM 694 C C . THR A 1 87 ? 3.392 -1.012 -37.523 1.00 49.66 87 THR A C 1
ATOM 696 O O . THR A 1 87 ? 3.430 -0.158 -38.406 1.00 49.66 87 THR A O 1
ATOM 699 N N . ALA A 1 88 ? 4.494 -1.366 -36.853 1.00 51.06 88 ALA A N 1
ATOM 700 C CA . ALA A 1 88 ? 5.802 -0.732 -37.067 1.00 51.06 88 ALA A CA 1
ATOM 701 C C . ALA A 1 88 ? 6.675 -1.425 -38.137 1.00 51.06 88 ALA A C 1
ATOM 703 O O . ALA A 1 88 ? 7.857 -1.115 -38.259 1.00 51.06 88 ALA A O 1
ATOM 704 N N . SER A 1 89 ? 6.114 -2.350 -38.924 1.00 49.34 89 SER A N 1
ATOM 705 C CA . SER A 1 89 ? 6.815 -3.019 -40.031 1.00 49.34 89 SER A CA 1
ATOM 706 C C . SER A 1 89 ? 6.126 -2.784 -41.378 1.00 49.34 89 SER A C 1
ATOM 708 O O . SER A 1 89 ? 5.920 -3.707 -42.151 1.00 49.34 89 SER A O 1
ATOM 710 N N . VAL A 1 90 ? 5.744 -1.537 -41.669 1.00 50.75 90 VAL A N 1
ATOM 711 C CA . VAL A 1 90 ? 5.536 -1.075 -43.052 1.00 50.75 90 VAL A CA 1
ATOM 712 C C . VAL A 1 90 ? 5.962 0.390 -43.159 1.00 50.75 90 VAL A C 1
ATOM 714 O O . VAL A 1 90 ? 5.140 1.294 -43.006 1.00 50.75 90 VAL A O 1
ATOM 717 N N . LYS A 1 91 ? 7.253 0.617 -43.410 1.00 41.88 91 LYS A N 1
ATOM 718 C CA . LYS A 1 91 ? 7.789 1.457 -44.499 1.00 41.88 91 LYS A CA 1
ATOM 719 C C . LYS A 1 91 ? 9.308 1.530 -44.434 1.00 41.88 91 LYS A C 1
ATOM 721 O O . LYS A 1 91 ? 9.834 1.772 -43.330 1.00 41.88 91 LYS A O 1
#

Radius of gyration: 16.13 Å; Cα contacts (8 Å, |Δi|>4): 71; chains: 1; bounding box: 30×24×59 Å

Mean predicted aligned error: 6.95 Å

Sequence (91 aa):
MMPEQSVQAHIDLKGKAMLPIHNSTFDLSVHDWFEPLDRALSAAQSRNVQLVTPIFGQMMPVQDIPASAQYAWWREVQKQPESEMQTASVK